Protein AF-A0A7S3C1M8-F1 (afdb_monomer_lite)

Secondary structure (DSSP, 8-state):
--HHHHHHHHHHTSHHHHHH-S-EE--STT-HHHHHHHHTTT--EEEESS---HHHHHHHHHHHHHHHHTTTTS---HHHHHHHHHHHHHHHHT-EETTEE-EEEB-GGGSPBPTTS-B-SB-TTS-EEEE-EE-

pLDDT: mean 87.16, std 8.33, range [50.47, 97.19]

Sequence (135 aa):
VTILQQTLVGVLSSATARERLQLIFVNGCKSGLLCEELAERGVPSIGWDTIALDDACAVFALGVYECLLRRAADPLTAAALRESFE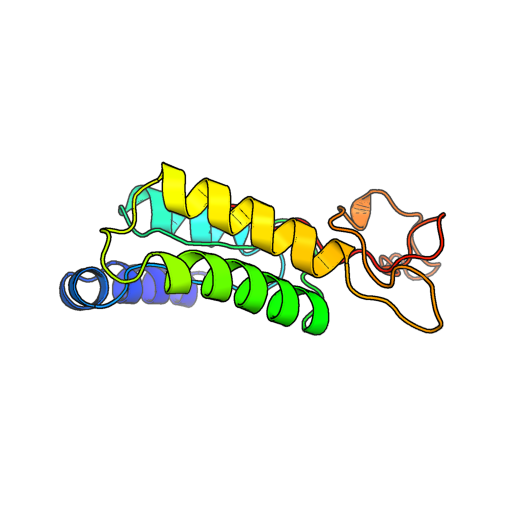QGKLAVAAVQRGGKDKYAVADPKAQPRRADGSVGGWLPDGRLAAGVPVL

Organism: NCBI:txid156174

Structure (mmCIF, N/CA/C/O backbone):
data_AF-A0A7S3C1M8-F1
#
_entry.id   AF-A0A7S3C1M8-F1
#
loop_
_atom_site.group_PDB
_atom_site.id
_atom_site.type_symbol
_atom_site.label_atom_id
_atom_site.label_alt_id
_atom_site.label_comp_id
_atom_site.label_asym_id
_atom_site.label_entity_id
_atom_site.label_seq_id
_atom_site.pdbx_PDB_ins_code
_atom_site.Cartn_x
_atom_site.Cartn_y
_atom_site.Cartn_z
_atom_site.occupancy
_atom_site.B_iso_or_equiv
_atom_site.auth_seq_id
_atom_site.auth_comp_id
_atom_site.auth_asym_id
_atom_site.auth_atom_id
_atom_site.pdbx_PDB_model_num
ATOM 1 N N . VAL A 1 1 ? -16.213 15.604 -8.938 1.00 50.47 1 VAL A N 1
ATOM 2 C CA . VAL A 1 1 ? -16.833 14.430 -8.283 1.00 50.47 1 VAL A CA 1
ATOM 3 C C . VAL A 1 1 ? -16.500 14.499 -6.802 1.00 50.47 1 VAL A C 1
ATOM 5 O O . VAL A 1 1 ? -15.534 13.903 -6.367 1.00 50.47 1 VAL A O 1
ATOM 8 N N . THR A 1 2 ? -17.223 15.319 -6.045 1.00 53.41 2 THR A N 1
ATOM 9 C CA . THR A 1 2 ? -16.894 15.596 -4.627 1.00 53.41 2 THR A CA 1
ATOM 10 C C . THR A 1 2 ? -17.878 14.896 -3.689 1.00 53.41 2 THR A C 1
ATOM 12 O O . THR A 1 2 ? -17.508 14.439 -2.614 1.00 53.41 2 THR A O 1
ATOM 15 N N . ILE A 1 3 ? -19.117 14.710 -4.162 1.00 55.88 3 ILE A N 1
ATOM 16 C CA . ILE A 1 3 ? -20.193 14.013 -3.446 1.00 55.88 3 ILE A CA 1
ATOM 17 C C . ILE A 1 3 ? -19.798 12.555 -3.147 1.00 55.88 3 ILE A C 1
ATOM 19 O O . ILE A 1 3 ? -19.998 12.086 -2.036 1.00 55.88 3 ILE A O 1
ATOM 23 N N . LEU A 1 4 ? -19.150 11.862 -4.091 1.00 72.94 4 LEU A N 1
ATOM 24 C CA . LEU A 1 4 ? -18.753 10.455 -3.924 1.00 72.94 4 LEU A CA 1
ATOM 25 C C . LEU A 1 4 ? -17.676 10.243 -2.845 1.00 72.94 4 LEU A C 1
ATOM 27 O O . LEU A 1 4 ? -17.750 9.260 -2.114 1.00 72.94 4 LEU A O 1
ATOM 31 N N . GLN A 1 5 ? -16.714 11.162 -2.705 1.00 75.44 5 GLN A N 1
ATOM 32 C CA . GLN A 1 5 ? -15.634 11.030 -1.721 1.00 75.44 5 GLN A CA 1
ATOM 33 C C . GLN A 1 5 ? -16.147 11.253 -0.296 1.00 75.44 5 GLN A C 1
ATOM 35 O O . GLN A 1 5 ? -15.899 10.429 0.578 1.00 75.44 5 GLN A O 1
ATOM 40 N N . GLN A 1 6 ? -16.948 12.299 -0.076 1.00 80.50 6 GLN A N 1
ATOM 41 C CA . GLN A 1 6 ? -17.543 12.561 1.238 1.00 80.50 6 GLN A CA 1
ATOM 42 C C . GLN A 1 6 ? -18.484 11.434 1.679 1.00 80.50 6 GLN A C 1
ATOM 44 O O . GLN A 1 6 ? -18.471 11.045 2.847 1.00 80.50 6 GLN A O 1
ATOM 49 N N . THR A 1 7 ? -19.268 10.871 0.753 1.00 84.06 7 THR A N 1
ATOM 50 C CA . THR A 1 7 ? -20.101 9.696 1.040 1.00 84.06 7 THR A CA 1
ATOM 51 C C . THR A 1 7 ? -19.251 8.483 1.402 1.00 84.06 7 THR A C 1
ATOM 53 O O . THR A 1 7 ? -19.535 7.829 2.403 1.00 84.06 7 THR A O 1
ATOM 56 N N . LEU A 1 8 ? -18.197 8.193 0.632 1.00 81.56 8 LEU A N 1
ATOM 57 C CA . LEU A 1 8 ? -17.311 7.061 0.897 1.00 81.56 8 LEU A CA 1
ATOM 58 C C . LEU A 1 8 ? -16.649 7.188 2.269 1.00 81.56 8 LEU A C 1
ATOM 60 O O . LEU A 1 8 ? -16.692 6.254 3.064 1.00 81.56 8 LEU A O 1
ATOM 64 N N . VAL A 1 9 ? -16.110 8.364 2.577 1.00 82.50 9 VAL A N 1
ATOM 65 C CA . VAL A 1 9 ? -15.514 8.640 3.880 1.00 82.50 9 VAL A CA 1
ATOM 66 C C . VAL A 1 9 ? -16.545 8.481 4.995 1.00 82.50 9 VAL A C 1
ATOM 68 O O . VAL A 1 9 ? -16.266 7.789 5.966 1.00 82.50 9 VAL A O 1
ATOM 71 N N . GLY A 1 10 ? -17.756 9.027 4.839 1.00 81.00 10 GLY A N 1
ATOM 72 C CA . GLY A 1 10 ? -18.830 8.873 5.824 1.00 81.00 10 GLY A CA 1
ATOM 73 C C . GLY A 1 10 ? -19.196 7.411 6.104 1.00 81.00 10 GLY A C 1
ATOM 74 O O . GLY A 1 10 ? -19.383 7.037 7.262 1.00 81.00 10 GLY A O 1
ATOM 75 N N . VAL A 1 11 ? -19.241 6.570 5.066 1.00 84.69 11 VAL A N 1
ATOM 76 C CA . VAL A 1 11 ? -19.490 5.125 5.203 1.00 84.69 11 VAL A CA 1
ATOM 77 C C . VAL A 1 11 ? -18.327 4.438 5.920 1.00 84.69 11 VAL A C 1
ATOM 79 O O . VAL A 1 11 ? -18.555 3.727 6.901 1.00 84.69 11 VAL A O 1
ATOM 82 N N . LEU A 1 12 ? -17.090 4.679 5.477 1.00 85.06 12 LEU A N 1
ATOM 83 C CA . LEU A 1 12 ? -15.885 4.028 6.001 1.00 85.06 12 LEU A CA 1
ATOM 84 C C . LEU A 1 12 ? -15.514 4.490 7.419 1.00 85.06 12 LEU A C 1
ATOM 86 O O . LEU A 1 12 ? -14.911 3.728 8.168 1.00 85.06 12 LEU A O 1
ATOM 90 N N . SER A 1 13 ? -15.917 5.699 7.819 1.00 82.38 13 SER A N 1
ATOM 91 C CA . SER A 1 13 ? -15.727 6.223 9.176 1.00 82.38 13 SER A CA 1
ATOM 92 C C . SER A 1 13 ? -16.932 6.019 10.099 1.00 82.38 13 SER A C 1
ATOM 94 O O . SER A 1 13 ? -16.907 6.456 11.255 1.00 82.38 13 SER A O 1
ATOM 96 N N . SER A 1 14 ? -18.017 5.404 9.615 1.00 85.81 14 SER A N 1
ATOM 97 C CA . SER A 1 14 ? -19.202 5.134 10.439 1.00 85.81 14 SER A CA 1
ATOM 98 C C . SER A 1 14 ? -18.844 4.269 11.656 1.00 85.81 14 SER A C 1
ATOM 100 O O . SER A 1 14 ? -17.857 3.535 11.639 1.00 85.81 14 SER A O 1
ATOM 102 N N . ALA A 1 15 ? -19.629 4.352 12.735 1.00 78.81 15 ALA A N 1
ATOM 103 C CA . ALA A 1 15 ? -19.385 3.548 13.940 1.00 78.81 15 ALA A CA 1
ATOM 104 C C . ALA A 1 15 ? -19.351 2.045 13.611 1.00 78.81 15 ALA A C 1
ATOM 106 O O . ALA A 1 15 ? -18.395 1.357 13.949 1.00 78.81 15 ALA A O 1
ATOM 107 N N . THR A 1 16 ? -20.323 1.578 12.825 1.00 85.19 16 THR A N 1
ATOM 108 C CA . THR A 1 16 ? -20.393 0.189 12.358 1.00 85.19 16 THR A CA 1
ATOM 109 C C . THR A 1 16 ? -19.181 -0.219 11.519 1.00 85.19 16 THR A C 1
ATOM 111 O O . THR A 1 16 ? -18.701 -1.342 11.647 1.00 85.19 16 THR A O 1
ATOM 114 N N . ALA A 1 17 ? -18.673 0.669 10.658 1.00 81.25 17 ALA A N 1
ATOM 115 C CA . ALA A 1 17 ? -17.468 0.386 9.884 1.00 81.25 17 ALA A CA 1
ATOM 116 C C . ALA A 1 17 ? -16.232 0.308 10.784 1.00 81.25 17 ALA A C 1
ATOM 118 O O . ALA A 1 17 ? -15.469 -0.642 10.666 1.00 81.25 17 ALA A O 1
ATOM 119 N N . ARG A 1 18 ? -16.070 1.236 11.733 1.00 78.38 18 ARG A N 1
ATOM 120 C CA . ARG A 1 18 ? -14.935 1.248 12.672 1.00 78.38 18 ARG A CA 1
ATOM 121 C C . ARG A 1 18 ? -14.917 0.057 13.631 1.00 78.38 18 ARG A C 1
ATOM 123 O O . ARG A 1 18 ? -13.850 -0.345 14.074 1.00 78.38 18 ARG A O 1
ATOM 130 N N . GLU A 1 19 ? -16.071 -0.540 13.915 1.00 80.94 19 GLU A N 1
ATOM 131 C CA . GLU A 1 19 ? -16.167 -1.782 14.694 1.00 80.94 19 GLU A CA 1
ATOM 132 C C . GLU A 1 19 ? -15.705 -3.026 13.918 1.00 80.94 19 GLU A C 1
ATOM 134 O O . GLU A 1 19 ? -15.361 -4.036 14.529 1.00 80.94 19 GLU A O 1
ATOM 139 N N . ARG A 1 20 ? -15.724 -2.986 12.579 1.00 80.44 20 ARG A N 1
ATOM 140 C CA . ARG A 1 20 ? -15.514 -4.171 11.724 1.00 80.44 20 ARG A CA 1
ATOM 141 C C . ARG A 1 20 ? -14.288 -4.088 10.823 1.00 80.44 20 ARG A C 1
ATOM 143 O O . ARG A 1 20 ? -13.748 -5.122 10.442 1.00 80.44 20 ARG A O 1
ATOM 150 N N . LEU A 1 21 ? -13.872 -2.883 10.451 1.00 82.06 21 LEU A N 1
ATOM 151 C CA . LEU A 1 21 ? -12.741 -2.625 9.571 1.00 82.06 21 LEU A CA 1
ATOM 152 C C . LEU A 1 21 ? -11.559 -2.145 10.404 1.00 82.06 21 LEU A C 1
ATOM 154 O O . LEU A 1 21 ? -11.616 -1.094 11.036 1.00 82.06 21 LEU A O 1
ATOM 158 N N . GLN A 1 22 ? -10.479 -2.919 10.375 1.00 84.62 22 GLN A N 1
ATOM 159 C CA . GLN A 1 22 ? -9.243 -2.593 11.090 1.00 84.62 22 GLN A CA 1
ATOM 160 C C . GLN A 1 22 ? -8.226 -1.863 10.201 1.00 84.62 22 GLN A C 1
ATOM 162 O O . GLN A 1 22 ? -7.380 -1.135 10.708 1.00 84.62 22 GLN A O 1
ATOM 167 N N . LEU A 1 23 ? -8.308 -2.056 8.881 1.00 89.44 23 LEU A N 1
ATOM 168 C CA . LEU A 1 23 ? -7.418 -1.465 7.885 1.00 89.44 23 LEU A CA 1
ATOM 169 C C . LEU A 1 23 ? -8.115 -1.436 6.519 1.00 89.44 23 LEU A C 1
ATOM 171 O O . LEU A 1 23 ? -8.794 -2.395 6.150 1.00 89.44 23 LEU A O 1
ATOM 175 N N . ILE A 1 24 ? -7.924 -0.358 5.760 1.00 90.50 24 ILE A N 1
ATOM 176 C CA . ILE A 1 24 ? -8.478 -0.190 4.409 1.00 90.50 24 ILE A CA 1
ATOM 177 C C . ILE A 1 24 ? -7.340 -0.068 3.396 1.00 90.50 24 ILE A C 1
ATOM 179 O O . ILE A 1 24 ? -6.447 0.751 3.568 1.00 90.50 24 ILE A O 1
ATOM 183 N N . PHE A 1 25 ? -7.400 -0.827 2.302 1.00 92.06 25 PHE A N 1
ATOM 184 C CA . PHE A 1 25 ? -6.502 -0.646 1.159 1.00 92.06 25 PHE A CA 1
ATOM 185 C C . PHE A 1 25 ? -7.232 0.093 0.043 1.00 92.06 25 PHE A C 1
ATOM 187 O O . PHE A 1 25 ? -8.220 -0.404 -0.499 1.00 92.06 25 PHE A O 1
ATOM 194 N N . VAL A 1 26 ? -6.726 1.263 -0.330 1.00 91.94 26 VAL A N 1
ATOM 195 C CA . VAL A 1 26 ? -7.232 2.056 -1.448 1.00 91.94 26 VAL A CA 1
ATOM 196 C C . VAL A 1 26 ? -6.269 1.916 -2.624 1.00 91.94 26 VAL A C 1
ATOM 198 O O . VAL A 1 26 ? -5.476 2.813 -2.913 1.00 91.94 26 VAL A O 1
ATOM 201 N N . ASN A 1 27 ? -6.353 0.776 -3.317 1.00 88.19 27 ASN A N 1
ATOM 202 C CA . ASN A 1 27 ? -5.549 0.445 -4.502 1.00 88.19 27 ASN A CA 1
ATOM 203 C C . ASN A 1 27 ? -6.024 1.205 -5.750 1.00 88.19 27 ASN A C 1
ATOM 205 O O . ASN A 1 27 ? -6.432 0.620 -6.748 1.00 88.19 27 ASN A O 1
ATOM 209 N N . GLY A 1 28 ? -6.015 2.530 -5.665 1.00 86.06 28 GLY A N 1
ATOM 210 C CA . GLY A 1 28 ? -6.294 3.438 -6.764 1.00 86.06 28 GLY A CA 1
ATOM 211 C C . GLY A 1 28 ? -5.182 4.470 -6.875 1.00 86.06 28 GLY A C 1
ATOM 212 O O . GLY A 1 28 ? -4.555 4.830 -5.883 1.00 86.06 28 GLY A O 1
ATOM 213 N N . CYS A 1 29 ? -4.935 4.958 -8.087 1.00 89.31 29 CYS A N 1
ATOM 214 C CA . CYS A 1 29 ? -3.950 6.013 -8.306 1.00 89.31 29 CYS A CA 1
ATOM 215 C C . CYS A 1 29 ? -4.323 7.279 -7.517 1.00 89.31 29 CYS A C 1
ATOM 217 O O . CYS A 1 29 ? -5.486 7.686 -7.536 1.00 89.31 29 CYS A O 1
ATOM 219 N N . LYS A 1 30 ? -3.331 7.954 -6.923 1.00 88.44 30 LYS A N 1
ATOM 220 C CA . LYS A 1 30 ? -3.508 9.216 -6.174 1.00 88.44 30 LYS A CA 1
ATOM 221 C C . LYS A 1 30 ? -4.543 9.135 -5.040 1.00 88.44 30 LYS A C 1
ATOM 223 O O . LYS A 1 30 ? -5.235 10.115 -4.766 1.00 88.44 30 LYS A O 1
ATOM 228 N N . SER A 1 31 ? -4.667 7.983 -4.389 1.00 91.56 31 SER A N 1
ATOM 229 C CA . SER A 1 31 ? -5.556 7.794 -3.242 1.00 91.56 31 SER A CA 1
ATOM 230 C C . SER A 1 31 ? -5.013 8.364 -1.927 1.00 91.56 31 SER A C 1
ATOM 232 O O . SER A 1 31 ? -5.750 8.359 -0.945 1.00 91.56 31 SER A O 1
ATOM 234 N N . GLY A 1 32 ? -3.786 8.903 -1.902 1.00 90.12 32 GLY A N 1
ATOM 235 C CA . GLY A 1 32 ? -3.172 9.493 -0.702 1.00 90.12 32 GLY A CA 1
ATOM 236 C C . GLY A 1 32 ? -4.063 10.516 0.016 1.00 90.12 32 GLY A C 1
ATOM 237 O O . GLY A 1 32 ? -4.287 10.387 1.213 1.00 90.12 32 GLY A O 1
ATOM 238 N N . LEU A 1 33 ? -4.698 11.438 -0.719 1.00 89.94 33 LEU A N 1
ATOM 239 C CA . LEU A 1 33 ? -5.616 12.431 -0.131 1.00 89.94 33 LEU A CA 1
ATOM 240 C C . LEU A 1 33 ? -6.835 11.797 0.564 1.00 89.94 33 LEU A C 1
ATOM 242 O O . LEU A 1 33 ? -7.298 12.285 1.589 1.00 89.94 33 LEU A O 1
ATOM 246 N N . LEU A 1 34 ? -7.363 10.695 0.022 1.00 90.31 34 LEU A N 1
ATOM 247 C CA . LEU A 1 34 ? -8.452 9.965 0.674 1.00 90.31 34 LEU A CA 1
ATOM 248 C C . LEU A 1 34 ? -7.955 9.276 1.954 1.00 90.31 34 LEU A C 1
ATOM 250 O O . LEU A 1 34 ? -8.679 9.236 2.945 1.00 90.31 34 LEU A O 1
ATOM 254 N N . CYS A 1 35 ? -6.728 8.751 1.949 1.00 91.94 35 CYS A N 1
ATOM 255 C CA . CYS A 1 35 ? -6.111 8.165 3.137 1.00 91.94 35 CYS A CA 1
ATOM 256 C C . CYS A 1 35 ? -5.882 9.203 4.241 1.00 91.94 35 CYS A C 1
ATOM 258 O O . CYS A 1 35 ? -6.184 8.916 5.397 1.00 91.94 35 CYS A O 1
ATOM 260 N N . GLU A 1 36 ? -5.451 10.418 3.894 1.00 90.88 36 GLU A N 1
ATOM 261 C CA . GLU A 1 36 ? -5.341 11.541 4.834 1.00 90.88 36 GLU A CA 1
ATOM 262 C C . GLU A 1 36 ? -6.700 11.861 5.483 1.00 90.88 36 GLU A C 1
ATOM 264 O O . GLU A 1 36 ? -6.815 11.899 6.709 1.00 90.88 36 GLU A O 1
ATOM 269 N N . GLU A 1 37 ? -7.766 11.979 4.683 1.00 91.31 37 GLU A N 1
ATOM 270 C CA . GLU A 1 37 ? -9.122 12.230 5.194 1.00 91.31 37 GLU A CA 1
ATOM 271 C C . GLU A 1 37 ? -9.656 11.096 6.092 1.00 91.31 37 GLU A C 1
ATOM 273 O O . GLU A 1 37 ? -10.424 11.339 7.032 1.00 91.31 37 GLU A O 1
ATOM 278 N N . LEU A 1 38 ? -9.292 9.843 5.809 1.00 89.88 38 LEU A N 1
ATOM 279 C CA . LEU A 1 38 ? -9.633 8.692 6.648 1.00 89.88 38 LEU A CA 1
ATOM 280 C C . LEU A 1 38 ? -8.828 8.694 7.957 1.00 89.88 38 LEU A C 1
ATOM 282 O O . LEU A 1 38 ? -9.393 8.424 9.023 1.00 89.88 38 LEU A O 1
ATOM 286 N N . ALA A 1 39 ? -7.548 9.067 7.901 1.00 89.19 39 ALA A N 1
ATOM 287 C CA . ALA A 1 39 ? -6.668 9.159 9.062 1.00 89.19 39 ALA A CA 1
ATOM 288 C C . ALA A 1 39 ? -7.144 10.225 10.061 1.00 89.19 39 ALA A C 1
ATOM 290 O O . ALA A 1 39 ? -7.199 9.949 11.261 1.00 89.19 39 ALA A O 1
ATOM 291 N N . GLU A 1 40 ? -7.603 11.390 9.586 1.00 89.62 40 GLU A N 1
ATOM 292 C CA . GLU A 1 40 ? -8.231 12.428 10.427 1.00 89.62 40 GLU A CA 1
ATOM 293 C C . GLU A 1 40 ? -9.453 11.913 11.209 1.00 89.62 40 GLU A C 1
ATOM 295 O O . GLU A 1 40 ? -9.810 12.448 12.260 1.00 89.62 40 GLU A O 1
ATOM 300 N N . ARG A 1 41 ? -10.095 10.844 10.723 1.00 87.62 41 ARG A N 1
ATOM 301 C CA . ARG A 1 41 ? -11.259 10.195 11.348 1.00 87.62 41 ARG A CA 1
ATOM 302 C C . ARG A 1 41 ? -10.897 8.933 12.138 1.00 87.62 41 ARG A C 1
ATOM 304 O O . ARG A 1 41 ? -11.791 8.211 12.588 1.00 87.62 41 ARG A O 1
ATOM 311 N N . GLY A 1 42 ? -9.603 8.676 12.323 1.00 85.19 42 GLY A N 1
ATOM 312 C CA . GLY A 1 42 ? -9.083 7.531 13.064 1.00 85.19 42 GLY A CA 1
ATOM 313 C C . GLY A 1 42 ? -9.262 6.197 12.342 1.00 85.19 42 GLY A C 1
ATOM 314 O O . GLY A 1 42 ? -9.367 5.168 13.006 1.00 85.19 42 GLY A O 1
ATOM 315 N N . VAL A 1 43 ? -9.343 6.202 11.008 1.00 88.06 43 VAL A N 1
ATOM 316 C CA . VAL A 1 43 ? -9.468 4.991 10.190 1.00 88.06 43 VAL A CA 1
ATOM 317 C C . VAL A 1 43 ? -8.114 4.682 9.543 1.00 88.06 43 VAL A C 1
ATOM 319 O O . VAL A 1 43 ? -7.697 5.415 8.645 1.00 88.06 43 VAL A O 1
ATOM 322 N N . PRO A 1 44 ? -7.414 3.609 9.959 1.00 90.19 44 PRO A N 1
ATOM 323 C CA . PRO A 1 44 ? -6.163 3.207 9.327 1.00 90.19 44 PRO A CA 1
ATOM 324 C C . PRO A 1 44 ? -6.387 2.835 7.861 1.00 90.19 44 PRO A C 1
ATOM 326 O O . PRO A 1 44 ? -7.278 2.042 7.536 1.00 90.19 44 PRO A O 1
ATOM 329 N N . SER A 1 45 ? -5.566 3.376 6.964 1.00 93.31 45 SER A N 1
ATOM 330 C CA . SER A 1 45 ? -5.661 3.070 5.540 1.00 93.31 45 SER A CA 1
ATOM 331 C C . SER A 1 45 ? -4.302 3.113 4.854 1.00 93.31 45 SER A C 1
ATOM 333 O O . SER A 1 45 ? -3.383 3.746 5.349 1.00 93.31 45 SER A O 1
ATOM 335 N N . ILE A 1 46 ? -4.177 2.406 3.733 1.00 95.19 46 ILE A N 1
ATOM 336 C CA . ILE A 1 46 ? -3.014 2.452 2.849 1.00 95.19 46 ILE A CA 1
ATOM 337 C C . ILE A 1 46 ? -3.488 2.849 1.455 1.00 95.19 46 ILE A C 1
ATOM 339 O O . ILE A 1 46 ? -4.438 2.261 0.929 1.00 95.19 46 ILE A O 1
ATOM 343 N N . GLY A 1 47 ? -2.816 3.826 0.858 1.00 94.19 47 GLY A N 1
ATOM 344 C CA . GLY A 1 47 ? -3.119 4.356 -0.467 1.00 94.19 47 GLY A CA 1
ATOM 345 C C . GLY A 1 47 ? -1.881 4.457 -1.345 1.00 94.19 47 GLY A C 1
ATOM 346 O O . GLY A 1 47 ? -0.852 3.846 -1.065 1.00 94.19 47 GLY A O 1
ATOM 347 N N . TRP A 1 48 ? -1.988 5.242 -2.415 1.00 93.50 48 TRP A N 1
ATOM 348 C CA . TRP A 1 48 ? -0.933 5.457 -3.401 1.00 93.50 48 TRP A CA 1
ATOM 349 C C . TRP A 1 48 ? -0.879 6.927 -3.810 1.00 93.50 48 TRP A C 1
ATOM 351 O O . TRP A 1 48 ? -1.871 7.478 -4.283 1.00 93.50 48 TRP A O 1
ATOM 361 N N . ASP A 1 49 ? 0.286 7.560 -3.705 1.00 90.25 49 ASP A N 1
ATOM 362 C CA . ASP A 1 49 ? 0.465 8.974 -4.083 1.00 90.25 49 ASP A CA 1
ATOM 363 C C . ASP A 1 49 ? 0.563 9.186 -5.595 1.00 90.25 49 ASP A C 1
ATOM 365 O O . ASP A 1 49 ? 0.341 10.278 -6.134 1.00 90.25 49 ASP A O 1
ATOM 369 N N . THR A 1 50 ? 0.947 8.132 -6.304 1.00 86.31 50 THR A N 1
ATOM 370 C CA . THR A 1 50 ? 1.310 8.192 -7.715 1.00 86.31 50 THR A CA 1
ATOM 371 C C . THR A 1 50 ? 0.472 7.192 -8.507 1.00 86.31 50 THR A C 1
ATOM 373 O O . THR A 1 50 ? -0.706 6.986 -8.202 1.00 86.31 50 THR A O 1
ATOM 376 N N . ILE A 1 51 ? 1.026 6.634 -9.584 1.00 82.25 51 ILE A N 1
ATOM 377 C CA . ILE A 1 51 ? 0.344 5.589 -10.346 1.00 82.25 51 ILE A CA 1
ATOM 378 C C . ILE A 1 51 ? 0.484 4.286 -9.579 1.00 82.25 51 ILE A C 1
ATOM 380 O O . ILE A 1 51 ? 1.591 3.908 -9.226 1.00 82.25 51 ILE A O 1
ATOM 384 N N . ALA A 1 52 ? -0.635 3.614 -9.373 1.00 86.25 52 ALA A N 1
ATOM 385 C CA . ALA A 1 52 ? -0.729 2.302 -8.767 1.00 86.25 52 ALA A CA 1
ATOM 386 C C . ALA A 1 52 ? -0.786 1.259 -9.895 1.00 86.25 52 ALA A C 1
ATOM 388 O O . ALA A 1 52 ? -1.747 1.249 -10.663 1.00 86.25 52 ALA A O 1
ATOM 389 N N . LEU A 1 53 ? 0.250 0.429 -10.057 1.00 89.88 53 LEU A N 1
ATOM 390 C CA . LEU A 1 53 ? 0.175 -0.711 -10.982 1.00 89.88 53 LEU A CA 1
ATOM 391 C C . LEU A 1 53 ? -0.583 -1.857 -10.310 1.00 89.88 53 LEU A C 1
ATOM 393 O O . LEU A 1 53 ? -0.094 -2.386 -9.315 1.00 89.88 53 LEU A O 1
ATOM 397 N N . ASP A 1 54 ? -1.718 -2.274 -10.873 1.00 90.94 54 ASP A N 1
ATOM 398 C CA . ASP A 1 54 ? -2.635 -3.254 -10.265 1.00 90.94 54 ASP A CA 1
ATOM 399 C C . ASP A 1 54 ? -1.933 -4.527 -9.762 1.00 90.94 54 ASP A C 1
ATOM 401 O O . ASP A 1 54 ? -2.070 -4.886 -8.591 1.00 90.94 54 ASP A O 1
ATOM 405 N N . ASP A 1 55 ? -1.107 -5.164 -10.601 1.00 92.75 55 ASP A N 1
ATOM 406 C CA . ASP A 1 55 ? -0.323 -6.350 -10.221 1.00 92.75 55 ASP A CA 1
ATOM 407 C C . ASP A 1 55 ? 0.569 -6.087 -8.995 1.00 92.75 55 ASP A C 1
ATOM 409 O O . ASP A 1 55 ? 0.670 -6.915 -8.090 1.00 92.75 55 ASP A O 1
ATOM 413 N N . ALA A 1 56 ? 1.243 -4.933 -8.964 1.00 92.75 56 ALA A N 1
ATOM 414 C CA . ALA A 1 56 ? 2.134 -4.575 -7.868 1.00 92.75 56 ALA A CA 1
ATOM 415 C C . ALA A 1 56 ? 1.343 -4.215 -6.603 1.00 92.75 56 ALA A C 1
ATOM 417 O O . ALA A 1 56 ? 1.783 -4.534 -5.502 1.00 92.75 56 ALA A O 1
ATOM 418 N N . CYS A 1 57 ? 0.156 -3.624 -6.750 1.00 93.81 57 CYS A N 1
ATOM 419 C CA . CYS A 1 57 ? -0.751 -3.348 -5.639 1.00 93.81 57 CYS A CA 1
ATOM 420 C C . CYS A 1 57 ? -1.269 -4.635 -5.001 1.00 93.81 57 CYS A C 1
ATOM 422 O O . CYS A 1 57 ? -1.348 -4.725 -3.776 1.00 93.81 57 CYS A O 1
ATOM 424 N N . ALA A 1 58 ? -1.585 -5.644 -5.816 1.00 94.19 58 ALA A N 1
ATOM 425 C CA . ALA A 1 58 ? -1.978 -6.959 -5.330 1.00 94.19 58 ALA A CA 1
ATOM 426 C C . ALA A 1 58 ? -0.838 -7.620 -4.539 1.00 94.19 58 ALA A C 1
ATOM 428 O O . ALA A 1 58 ? -1.054 -8.067 -3.414 1.00 94.19 58 ALA A O 1
ATOM 429 N N . VAL A 1 59 ? 0.387 -7.615 -5.079 1.00 95.81 59 VAL A N 1
ATOM 430 C CA . VAL A 1 59 ? 1.571 -8.150 -4.382 1.00 95.81 59 VAL A CA 1
ATOM 431 C C . VAL A 1 59 ? 1.843 -7.399 -3.080 1.00 95.81 59 VAL A C 1
ATOM 433 O O . VAL A 1 59 ? 2.090 -8.024 -2.051 1.00 95.81 59 VAL A O 1
ATOM 436 N N . PHE A 1 60 ? 1.760 -6.069 -3.107 1.00 96.88 60 PHE A N 1
ATOM 437 C CA . PHE A 1 60 ? 1.918 -5.238 -1.921 1.00 96.88 60 PHE A CA 1
ATOM 438 C C . PHE A 1 60 ? 0.905 -5.627 -0.837 1.00 96.88 60 PHE A C 1
ATOM 440 O O . PHE A 1 60 ? 1.296 -5.921 0.291 1.00 96.88 60 PHE A O 1
ATOM 447 N N . ALA A 1 61 ? -0.386 -5.676 -1.183 1.00 94.56 61 ALA A N 1
ATOM 448 C CA . ALA A 1 61 ? -1.453 -5.993 -0.238 1.00 94.56 61 ALA A CA 1
ATOM 449 C C . ALA A 1 61 ? -1.287 -7.395 0.367 1.00 94.56 61 ALA A C 1
ATOM 451 O O . ALA A 1 61 ? -1.470 -7.563 1.572 1.00 94.56 61 ALA A O 1
ATOM 452 N N . LEU A 1 62 ? -0.878 -8.379 -0.441 1.00 94.00 62 LEU A N 1
ATOM 453 C CA . LEU A 1 62 ? -0.558 -9.726 0.035 1.00 94.00 62 LEU A CA 1
ATOM 454 C C . LEU A 1 62 ? 0.621 -9.722 1.015 1.00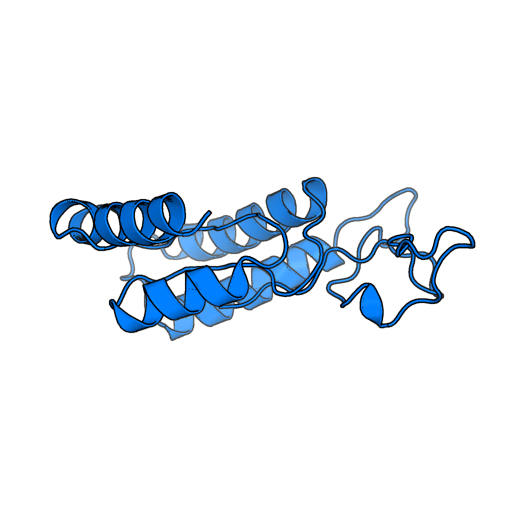 94.00 62 LEU A C 1
ATOM 456 O O . LEU A 1 62 ? 0.510 -10.314 2.083 1.00 94.00 62 LEU A O 1
ATOM 460 N N . GLY A 1 63 ? 1.708 -9.006 0.710 1.00 95.50 63 GLY A N 1
ATOM 461 C CA . GLY A 1 63 ? 2.866 -8.906 1.606 1.00 95.50 63 GLY A CA 1
ATOM 462 C C . GLY A 1 63 ? 2.528 -8.267 2.959 1.00 95.50 63 GLY A C 1
ATOM 463 O O . GLY A 1 63 ? 2.960 -8.758 4.004 1.00 95.50 63 GLY A O 1
ATOM 464 N N . VAL A 1 64 ? 1.696 -7.216 2.961 1.00 95.50 64 VAL A N 1
ATOM 465 C CA . VAL A 1 64 ? 1.182 -6.618 4.207 1.00 95.50 64 VAL A CA 1
ATOM 466 C C . VAL A 1 64 ? 0.315 -7.627 4.964 1.00 95.50 64 VAL A C 1
ATOM 468 O O . VAL A 1 64 ? 0.505 -7.831 6.164 1.00 95.50 64 VAL A O 1
ATOM 471 N N . TYR A 1 65 ? -0.623 -8.276 4.272 1.00 92.44 65 TYR A N 1
ATOM 472 C CA . TYR A 1 65 ? -1.563 -9.217 4.874 1.00 92.44 65 TYR A CA 1
ATOM 473 C C . TYR A 1 65 ? -0.866 -10.436 5.487 1.00 92.44 65 TYR A C 1
ATOM 475 O O . TYR A 1 65 ? -1.191 -10.820 6.606 1.00 92.44 65 TYR A O 1
ATOM 483 N N . GLU A 1 66 ? 0.135 -11.011 4.819 1.00 93.06 66 GLU A N 1
ATOM 484 C CA . GLU A 1 66 ? 0.921 -12.128 5.352 1.00 93.06 66 GLU A CA 1
ATOM 485 C C . GLU A 1 66 ? 1.668 -11.756 6.637 1.00 93.06 66 GLU A C 1
ATOM 487 O O . GLU A 1 66 ? 1.733 -12.560 7.570 1.00 93.06 66 GLU A O 1
ATOM 492 N N . CYS A 1 67 ? 2.216 -10.538 6.713 1.00 92.62 67 CYS A N 1
ATOM 493 C CA . CYS A 1 67 ? 2.872 -10.048 7.923 1.00 92.62 67 CYS A CA 1
ATOM 494 C C . CYS A 1 67 ? 1.870 -9.896 9.078 1.00 92.62 67 CYS A C 1
ATOM 496 O O . CYS A 1 67 ? 2.129 -10.370 10.186 1.00 92.62 67 CYS A O 1
ATOM 498 N N . LEU A 1 68 ? 0.695 -9.321 8.804 1.00 91.25 68 LEU A N 1
ATOM 499 C CA . LEU A 1 68 ? -0.373 -9.155 9.791 1.00 91.25 68 LEU A CA 1
ATOM 500 C C . LEU A 1 68 ? -0.964 -10.492 10.252 1.00 91.25 68 LEU A C 1
ATOM 502 O O . LEU A 1 68 ? -1.206 -10.675 11.442 1.00 91.25 68 LEU A O 1
ATOM 506 N N . LEU A 1 69 ? -1.142 -11.456 9.345 1.00 89.44 69 LEU A N 1
ATOM 507 C CA . LEU A 1 69 ? -1.657 -12.787 9.672 1.00 89.44 69 LEU A CA 1
ATOM 508 C C . LEU A 1 69 ? -0.777 -13.531 10.678 1.00 89.44 69 LEU A C 1
ATOM 510 O O . LEU A 1 69 ? -1.295 -14.205 11.566 1.00 89.44 69 LEU A O 1
ATOM 514 N N . ARG A 1 70 ? 0.550 -13.378 10.593 1.00 88.81 70 ARG A N 1
ATOM 515 C CA . ARG A 1 70 ? 1.487 -13.964 11.573 1.00 88.81 70 ARG A CA 1
ATOM 516 C C . ARG A 1 70 ? 1.296 -13.402 12.985 1.00 88.81 70 ARG A C 1
ATOM 518 O O . ARG A 1 70 ? 1.797 -13.986 13.939 1.00 88.81 70 ARG A O 1
ATOM 525 N N . ARG A 1 71 ? 0.566 -12.292 13.108 1.00 83.44 71 ARG A N 1
ATOM 526 C CA . ARG A 1 71 ? 0.277 -11.556 14.342 1.00 83.44 71 ARG A CA 1
ATOM 527 C C . ARG A 1 71 ? -1.222 -11.508 14.633 1.00 83.44 71 ARG A C 1
ATOM 529 O O . ARG A 1 71 ? -1.657 -10.653 15.388 1.00 83.44 71 ARG A O 1
ATOM 536 N N . ALA A 1 72 ? -2.026 -12.400 14.046 1.00 75.31 72 ALA A N 1
ATOM 537 C CA . ALA A 1 72 ? -3.490 -12.324 14.110 1.00 75.31 72 ALA A CA 1
ATOM 538 C C . ALA A 1 72 ? -4.079 -12.380 15.537 1.00 75.31 72 ALA A C 1
ATOM 540 O O . ALA A 1 72 ? -5.232 -12.006 15.733 1.00 75.31 72 ALA A O 1
ATOM 541 N N . ALA A 1 73 ? -3.308 -12.850 16.523 1.00 76.38 73 ALA A N 1
ATOM 542 C CA . ALA A 1 73 ? -3.696 -12.840 17.933 1.00 76.38 73 ALA A CA 1
ATOM 543 C C . ALA A 1 73 ? -3.467 -11.479 18.626 1.00 76.38 73 ALA A C 1
ATOM 545 O O . ALA A 1 73 ? -4.038 -11.239 19.689 1.00 76.38 73 ALA A O 1
ATOM 546 N N . ASP A 1 74 ? -2.660 -10.596 18.033 1.00 81.06 74 ASP A N 1
ATOM 547 C CA . ASP A 1 74 ? -2.306 -9.295 18.589 1.00 81.06 74 ASP A CA 1
ATOM 548 C C . ASP A 1 74 ? -3.217 -8.188 18.029 1.00 81.06 74 ASP A C 1
ATOM 550 O O . ASP A 1 74 ? -3.595 -8.213 16.853 1.00 81.06 74 ASP A O 1
ATOM 554 N N . PRO A 1 75 ? -3.536 -7.150 18.822 1.00 81.12 75 PRO A N 1
ATOM 555 C CA . PRO A 1 75 ? -4.172 -5.950 18.297 1.00 81.12 75 PRO A CA 1
ATOM 556 C C . PRO A 1 75 ? -3.325 -5.296 17.197 1.00 81.12 75 PRO A C 1
ATOM 558 O O . PRO A 1 75 ? -2.098 -5.210 17.304 1.00 81.12 75 PRO A O 1
ATOM 561 N N . LEU A 1 76 ? -3.982 -4.744 16.171 1.00 85.50 76 LEU A N 1
ATOM 562 C CA . LEU A 1 76 ? -3.299 -3.943 15.157 1.00 85.50 76 LEU A CA 1
ATOM 563 C C . LEU A 1 76 ? -2.766 -2.650 15.790 1.00 85.50 76 LEU A C 1
ATOM 565 O O . LEU A 1 76 ? -3.504 -1.696 16.027 1.00 85.50 76 LEU A O 1
ATOM 569 N N . THR A 1 77 ? -1.464 -2.618 16.061 1.00 89.06 77 THR A N 1
ATOM 570 C CA . THR A 1 77 ? -0.769 -1.418 16.538 1.00 89.06 77 THR A CA 1
ATOM 571 C C . THR A 1 77 ? -0.189 -0.624 15.370 1.00 89.06 77 THR A C 1
ATOM 573 O O . THR A 1 77 ? 0.114 -1.178 14.312 1.00 89.06 77 THR A O 1
ATOM 576 N N . ALA A 1 78 ? 0.061 0.672 15.578 1.00 88.81 78 ALA A N 1
ATOM 577 C CA . ALA A 1 78 ? 0.748 1.503 14.587 1.00 88.81 78 ALA A CA 1
ATOM 578 C C . ALA A 1 78 ? 2.143 0.955 14.223 1.00 88.81 78 ALA A C 1
ATOM 580 O O . ALA A 1 78 ? 2.570 1.063 13.076 1.00 88.81 78 ALA A O 1
ATOM 581 N N . ALA A 1 79 ? 2.844 0.339 15.182 1.00 91.06 79 ALA A N 1
ATOM 582 C CA . ALA A 1 79 ? 4.139 -0.292 14.938 1.00 91.06 79 ALA A CA 1
ATOM 583 C C . ALA A 1 79 ? 4.005 -1.532 14.040 1.00 91.06 79 ALA A C 1
ATOM 585 O O . ALA A 1 79 ? 4.721 -1.639 13.048 1.00 91.06 79 ALA A O 1
ATOM 586 N N . ALA A 1 80 ? 3.046 -2.418 14.338 1.00 91.56 80 ALA A N 1
ATOM 587 C CA . ALA A 1 80 ? 2.775 -3.603 13.523 1.00 91.56 80 ALA A CA 1
ATOM 588 C C . ALA A 1 80 ? 2.337 -3.233 12.098 1.00 91.56 80 ALA A C 1
ATOM 590 O O . ALA A 1 80 ? 2.763 -3.869 11.134 1.00 91.56 80 ALA A O 1
ATOM 591 N N . LEU A 1 81 ? 1.532 -2.175 11.954 1.00 92.75 81 LEU A N 1
ATOM 592 C CA . LEU A 1 81 ? 1.108 -1.670 10.652 1.00 92.75 81 LEU A CA 1
ATOM 593 C C . LEU A 1 81 ? 2.285 -1.109 9.841 1.00 92.75 81 LEU A C 1
ATOM 595 O O . LEU A 1 81 ? 2.429 -1.459 8.674 1.00 92.75 81 LEU A O 1
ATOM 599 N N . ARG A 1 82 ? 3.164 -0.306 10.458 1.00 94.69 82 ARG A N 1
ATOM 600 C CA . ARG A 1 82 ? 4.383 0.202 9.801 1.00 94.69 82 ARG A CA 1
ATOM 601 C C . ARG A 1 82 ? 5.317 -0.926 9.373 1.00 94.69 82 ARG A C 1
ATOM 603 O O . ARG A 1 82 ? 5.809 -0.914 8.254 1.00 94.69 82 ARG A O 1
ATOM 610 N N . GLU A 1 83 ? 5.539 -1.912 10.234 1.00 94.69 83 GLU A N 1
ATOM 611 C CA . GLU A 1 83 ? 6.372 -3.069 9.898 1.00 94.69 83 GLU A CA 1
ATOM 612 C C . GLU A 1 83 ? 5.787 -3.856 8.718 1.00 94.69 83 GLU A C 1
ATOM 614 O O . GLU A 1 83 ? 6.492 -4.157 7.756 1.00 94.69 83 GLU A O 1
ATOM 619 N N . SER A 1 84 ? 4.479 -4.119 8.748 1.00 95.31 84 SER A N 1
ATOM 620 C CA . SER A 1 84 ? 3.784 -4.830 7.670 1.00 95.31 84 SER A CA 1
ATOM 621 C C . SER A 1 84 ? 3.808 -4.039 6.360 1.00 95.31 84 SER A C 1
ATOM 623 O O . SER A 1 84 ? 3.969 -4.622 5.292 1.00 95.31 84 SER A O 1
ATOM 625 N N . PHE A 1 85 ? 3.713 -2.710 6.432 1.00 96.56 85 PHE A N 1
ATOM 626 C CA . PHE A 1 85 ? 3.855 -1.813 5.286 1.00 96.56 85 PHE A CA 1
ATOM 627 C C . PHE A 1 85 ? 5.239 -1.931 4.627 1.00 96.56 85 PHE A C 1
ATOM 629 O O . PHE A 1 85 ? 5.335 -2.044 3.402 1.00 96.56 85 PHE A O 1
ATOM 636 N N . GLU A 1 86 ? 6.315 -1.982 5.420 1.00 97.19 86 GLU A N 1
ATOM 637 C CA . GLU A 1 86 ? 7.666 -2.243 4.903 1.00 97.19 86 GLU A CA 1
ATOM 638 C C . GLU A 1 86 ? 7.767 -3.621 4.235 1.00 97.19 86 GLU A C 1
ATOM 640 O O . GLU A 1 86 ? 8.347 -3.734 3.153 1.00 97.19 86 GLU A O 1
ATOM 645 N N . GLN A 1 87 ? 7.140 -4.653 4.811 1.00 96.31 87 GLN A N 1
ATOM 646 C CA . GLN A 1 87 ? 7.080 -5.983 4.192 1.00 96.31 87 GLN A CA 1
ATOM 647 C C . GLN A 1 87 ? 6.337 -5.971 2.853 1.00 96.31 87 GLN A C 1
ATOM 649 O O . GLN A 1 87 ? 6.794 -6.595 1.898 1.00 96.31 87 GLN A O 1
ATOM 654 N N . GLY A 1 88 ? 5.249 -5.205 2.736 1.00 96.75 88 GLY A N 1
ATOM 655 C CA . GLY A 1 88 ? 4.556 -4.995 1.464 1.00 96.75 88 GLY A CA 1
ATOM 656 C C . GLY A 1 88 ? 5.479 -4.420 0.384 1.00 96.75 88 GLY A C 1
ATOM 657 O O . GLY A 1 88 ? 5.499 -4.910 -0.747 1.00 96.75 88 GLY A O 1
ATOM 658 N N . LYS A 1 89 ? 6.307 -3.422 0.727 1.00 96.88 89 LYS A N 1
ATOM 659 C CA . LYS A 1 89 ? 7.292 -2.851 -0.212 1.00 96.88 89 LYS A CA 1
ATOM 660 C C . LYS A 1 89 ? 8.362 -3.868 -0.614 1.00 96.88 89 LYS A C 1
ATOM 662 O O . LYS A 1 89 ? 8.714 -3.943 -1.792 1.00 96.88 89 LYS A O 1
ATOM 667 N N . LEU A 1 90 ? 8.856 -4.660 0.339 1.00 96.25 90 LEU A N 1
ATOM 668 C CA . LEU A 1 90 ? 9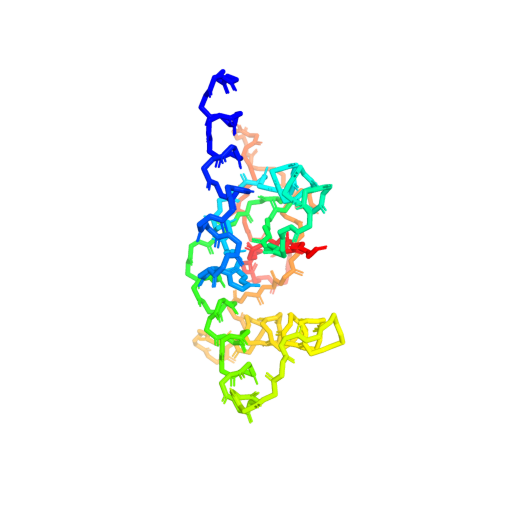.827 -5.725 0.072 1.00 96.25 90 LEU A CA 1
ATOM 669 C C . LEU A 1 90 ? 9.241 -6.818 -0.831 1.00 96.25 90 LEU A C 1
ATOM 671 O O . LEU A 1 90 ? 9.916 -7.256 -1.760 1.00 96.25 90 LEU A O 1
ATOM 675 N N . ALA A 1 91 ? 7.981 -7.207 -0.620 1.00 96.69 91 ALA A N 1
ATOM 676 C CA . ALA A 1 91 ? 7.292 -8.190 -1.452 1.00 96.69 91 ALA A CA 1
ATOM 677 C C . ALA A 1 91 ? 7.213 -7.736 -2.917 1.00 96.69 91 ALA A C 1
ATOM 679 O O . ALA A 1 91 ? 7.503 -8.518 -3.821 1.00 96.69 91 ALA A O 1
ATOM 680 N N . VAL A 1 92 ? 6.901 -6.457 -3.162 1.00 96.00 92 VAL A N 1
ATOM 681 C CA . VAL A 1 92 ? 6.914 -5.879 -4.517 1.00 96.00 92 VAL A CA 1
ATOM 682 C C . VAL A 1 92 ? 8.315 -5.916 -5.126 1.00 96.00 92 VAL A C 1
ATOM 684 O O . VAL A 1 92 ? 8.465 -6.310 -6.284 1.00 96.00 92 VAL A O 1
ATOM 687 N N . ALA A 1 93 ? 9.337 -5.531 -4.357 1.00 93.62 93 ALA A N 1
ATOM 688 C CA . ALA A 1 93 ? 10.725 -5.525 -4.818 1.00 93.62 93 ALA A CA 1
ATOM 689 C C . ALA A 1 93 ? 11.260 -6.935 -5.133 1.00 93.62 93 ALA A C 1
ATOM 691 O O . ALA A 1 93 ? 12.113 -7.077 -6.003 1.00 93.62 93 ALA A O 1
ATOM 692 N N . ALA A 1 94 ? 10.741 -7.972 -4.471 1.00 95.06 94 ALA A N 1
ATOM 693 C CA . ALA A 1 94 ? 11.160 -9.359 -4.658 1.00 95.06 94 ALA A CA 1
ATOM 694 C C . ALA A 1 94 ? 10.544 -10.051 -5.891 1.00 95.06 94 ALA A C 1
ATOM 696 O O . ALA A 1 94 ? 10.947 -11.164 -6.234 1.00 95.06 94 ALA A O 1
ATOM 697 N N . VAL A 1 95 ? 9.562 -9.443 -6.569 1.00 95.75 95 VAL A N 1
ATOM 698 C CA . VAL A 1 95 ? 8.941 -10.056 -7.752 1.00 95.75 95 VAL A CA 1
ATOM 699 C C . VAL A 1 95 ? 9.937 -10.112 -8.902 1.00 95.75 95 VAL A C 1
ATOM 70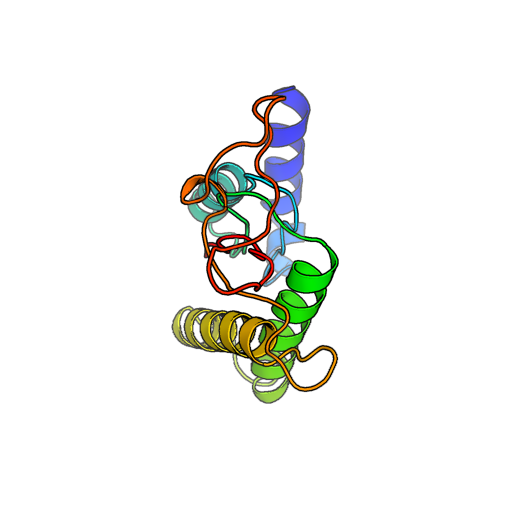1 O O . VAL A 1 95 ? 10.431 -9.079 -9.351 1.00 95.75 95 VAL A O 1
ATOM 704 N N . GLN A 1 96 ? 10.141 -11.303 -9.465 1.00 94.25 96 GLN A N 1
ATOM 705 C CA . GLN A 1 96 ? 11.029 -11.508 -10.608 1.00 94.25 96 GLN A CA 1
ATOM 706 C C . GLN A 1 96 ? 10.272 -11.846 -11.900 1.00 94.25 96 GLN A C 1
ATOM 708 O O . GLN A 1 96 ? 9.224 -12.492 -11.893 1.00 94.25 96 GLN A O 1
ATOM 713 N N . ARG A 1 97 ? 10.833 -11.445 -13.045 1.00 88.25 97 ARG A N 1
ATOM 714 C CA . ARG A 1 97 ? 10.410 -11.862 -14.388 1.00 88.25 97 ARG A CA 1
ATOM 715 C C . ARG A 1 97 ? 11.646 -12.158 -15.230 1.00 88.25 97 ARG A C 1
ATOM 717 O O . ARG A 1 97 ? 12.441 -11.266 -15.500 1.00 88.25 97 ARG A O 1
ATOM 724 N N . GLY A 1 98 ? 11.807 -13.413 -15.650 1.00 86.75 98 GLY A N 1
ATOM 725 C CA . GLY A 1 98 ? 12.980 -13.831 -16.427 1.00 86.75 98 GLY A CA 1
ATOM 726 C C . GLY A 1 98 ? 14.301 -13.679 -15.660 1.00 86.75 98 GLY A C 1
ATOM 727 O O . GLY A 1 98 ? 15.300 -13.279 -16.248 1.00 86.75 98 GLY A O 1
ATOM 728 N N . GLY A 1 99 ? 14.290 -13.938 -14.345 1.00 87.88 99 GLY A N 1
ATOM 729 C CA . GLY A 1 99 ? 15.478 -13.859 -13.482 1.00 87.88 99 GLY A CA 1
ATOM 730 C C . GLY A 1 99 ? 15.927 -12.443 -13.106 1.00 87.88 99 GLY A C 1
ATOM 731 O O . GLY A 1 99 ? 17.020 -12.282 -12.574 1.00 87.88 99 GLY A O 1
ATOM 732 N N . LYS A 1 100 ? 15.115 -11.417 -13.390 1.00 88.56 100 LYS A N 1
ATOM 733 C CA . LYS A 1 100 ? 15.375 -10.017 -13.023 1.00 88.56 100 LYS A CA 1
ATOM 734 C C . LYS A 1 100 ? 14.214 -9.445 -12.227 1.00 88.56 100 LYS A C 1
ATOM 736 O O . LYS A 1 100 ? 13.072 -9.847 -12.456 1.00 88.56 100 LYS A O 1
ATOM 741 N N . ASP A 1 101 ? 14.499 -8.481 -11.362 1.00 93.56 101 ASP A N 1
ATOM 742 C CA . ASP A 1 101 ? 13.479 -7.750 -10.613 1.00 93.56 101 ASP A CA 1
ATOM 743 C C . ASP A 1 101 ? 12.496 -7.081 -11.582 1.00 93.56 101 ASP A C 1
ATOM 745 O O . ASP A 1 101 ? 12.885 -6.395 -12.530 1.00 93.56 101 ASP A O 1
ATOM 749 N N . LYS A 1 102 ? 11.201 -7.318 -11.370 1.00 94.44 102 LYS A N 1
ATOM 750 C CA . LYS A 1 102 ? 10.128 -6.834 -12.245 1.00 94.44 102 LYS A CA 1
ATOM 751 C C . LYS A 1 102 ? 9.722 -5.410 -11.882 1.00 94.44 102 LYS A C 1
ATOM 753 O O . LYS A 1 102 ? 9.453 -4.609 -12.779 1.00 94.44 102 LYS A O 1
ATOM 758 N N . TYR A 1 103 ? 9.657 -5.109 -10.586 1.00 93.50 103 TYR A N 1
ATOM 759 C CA . TYR A 1 103 ? 9.091 -3.870 -10.069 1.00 93.50 103 TYR A CA 1
ATOM 760 C C . TYR A 1 103 ? 10.072 -3.074 -9.214 1.00 93.50 103 TYR A C 1
ATOM 762 O O . TYR A 1 103 ? 10.993 -3.613 -8.606 1.00 93.50 103 TYR A O 1
ATOM 770 N N . ALA A 1 104 ? 9.814 -1.776 -9.124 1.00 92.00 104 ALA A N 1
ATOM 771 C CA . ALA A 1 104 ? 10.398 -0.893 -8.132 1.00 92.00 104 ALA A CA 1
ATOM 772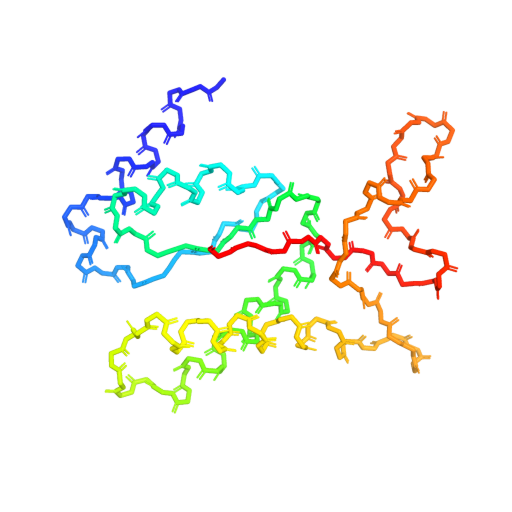 C C . ALA A 1 104 ? 9.297 -0.042 -7.501 1.00 92.00 104 ALA A C 1
ATOM 774 O O . ALA A 1 104 ? 8.473 0.538 -8.209 1.00 92.00 104 ALA A O 1
ATOM 775 N N . VAL A 1 105 ? 9.309 0.070 -6.176 1.00 90.69 105 VAL A N 1
ATOM 776 C CA . VAL A 1 105 ? 8.467 1.028 -5.453 1.00 90.69 105 VAL A CA 1
ATOM 777 C C . VAL A 1 105 ? 9.069 2.418 -5.655 1.00 90.69 105 VAL A C 1
ATOM 779 O O . VAL A 1 105 ? 10.044 2.781 -5.002 1.00 90.69 105 VAL A O 1
ATOM 782 N N . ALA A 1 106 ? 8.557 3.154 -6.638 1.00 88.44 106 ALA A N 1
ATOM 783 C CA . ALA A 1 106 ? 9.121 4.420 -7.089 1.00 88.44 106 ALA A CA 1
ATOM 784 C C . ALA A 1 106 ? 8.058 5.290 -7.764 1.00 88.44 106 ALA A C 1
ATOM 786 O O . ALA A 1 106 ? 7.097 4.781 -8.348 1.00 88.44 106 ALA A O 1
ATOM 787 N N . ASP A 1 107 ? 8.264 6.609 -7.730 1.00 84.19 107 ASP A N 1
ATOM 788 C CA . ASP A 1 107 ? 7.409 7.560 -8.434 1.00 84.19 107 ASP A CA 1
ATOM 789 C C . ASP A 1 107 ? 7.728 7.555 -9.943 1.00 84.19 107 ASP A C 1
ATOM 791 O O . ASP A 1 107 ? 8.838 7.932 -10.337 1.00 84.19 107 ASP A O 1
ATOM 795 N N . PRO A 1 108 ? 6.776 7.194 -10.825 1.00 75.62 108 PRO A N 1
ATOM 796 C CA . PRO A 1 108 ? 6.977 7.291 -12.267 1.00 75.62 108 PRO A CA 1
ATOM 797 C C . PRO A 1 108 ? 7.153 8.733 -12.765 1.00 75.62 108 PRO A C 1
ATOM 799 O O . PRO A 1 108 ? 7.633 8.921 -13.879 1.00 75.62 108 PRO A O 1
ATOM 802 N N . LYS A 1 109 ? 6.820 9.769 -11.978 1.00 73.94 109 LYS A N 1
ATOM 803 C CA . LYS A 1 109 ? 7.130 11.171 -12.320 1.00 73.94 109 LYS A CA 1
ATOM 804 C C . LYS A 1 109 ? 8.634 11.446 -12.387 1.00 73.94 109 LYS A C 1
ATOM 806 O O . LYS A 1 109 ? 9.021 12.416 -13.029 1.00 73.94 109 LYS A O 1
ATOM 811 N N . ALA A 1 110 ? 9.469 10.606 -11.771 1.00 68.62 110 ALA A N 1
ATOM 812 C CA . ALA A 1 110 ? 10.923 10.691 -11.898 1.00 68.62 110 ALA A CA 1
ATOM 813 C C . ALA A 1 110 ? 11.439 10.215 -13.274 1.00 68.62 110 ALA A C 1
ATOM 815 O O . ALA A 1 110 ? 12.639 10.276 -13.533 1.00 68.62 110 ALA A O 1
ATOM 816 N N . GLN A 1 111 ? 10.557 9.728 -14.157 1.00 70.06 111 GLN A N 1
ATOM 817 C CA . GLN A 1 111 ? 10.918 9.213 -15.477 1.00 70.06 111 GLN A CA 1
ATOM 818 C C . GLN A 1 111 ? 10.751 10.254 -16.595 1.00 70.06 111 GLN A C 1
ATOM 820 O O . GLN A 1 111 ? 9.891 11.139 -16.510 1.00 70.06 111 GLN A O 1
ATOM 825 N N . PRO A 1 112 ? 11.498 10.097 -17.706 1.00 69.94 112 PRO A N 1
ATOM 826 C CA . PRO A 1 112 ? 11.213 10.799 -18.950 1.00 69.94 112 PRO A CA 1
ATOM 827 C C . PRO A 1 112 ? 9.788 10.505 -19.436 1.00 69.94 112 PRO A C 1
ATOM 829 O O . PRO A 1 112 ? 9.321 9.363 -19.411 1.00 69.94 112 PRO A O 1
ATOM 832 N N . ARG A 1 113 ? 9.095 11.542 -19.907 1.00 80.25 113 ARG A N 1
ATOM 833 C CA . ARG A 1 113 ? 7.776 11.392 -20.531 1.00 80.25 113 ARG A CA 1
ATOM 834 C C . ARG A 1 113 ? 7.922 10.822 -21.939 1.00 80.25 113 ARG A C 1
ATOM 836 O O . ARG A 1 113 ? 8.889 1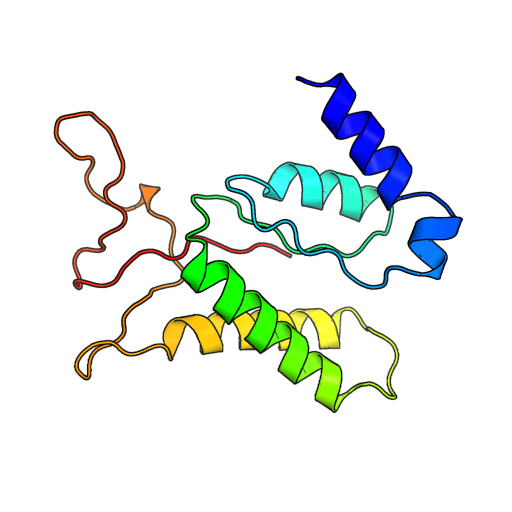1.112 -22.641 1.00 80.25 113 ARG A O 1
ATOM 843 N N . ARG A 1 114 ? 6.938 10.029 -22.355 1.00 80.31 114 ARG A N 1
ATOM 844 C CA . ARG A 1 114 ? 6.771 9.613 -23.750 1.00 80.31 114 ARG A CA 1
ATOM 845 C C . ARG A 1 114 ? 6.424 10.826 -24.623 1.00 80.31 114 ARG A C 1
ATOM 847 O O . ARG A 1 114 ? 6.097 11.897 -24.113 1.00 80.31 114 ARG A O 1
ATOM 854 N N . ALA A 1 115 ? 6.475 10.651 -25.943 1.00 83.50 115 ALA A N 1
ATOM 855 C CA . ALA A 1 115 ? 6.180 11.717 -26.906 1.00 83.50 115 ALA A CA 1
ATOM 856 C C . ALA A 1 115 ? 4.750 12.287 -26.778 1.00 83.50 115 ALA A C 1
ATOM 858 O O . ALA A 1 115 ? 4.520 13.442 -27.115 1.00 83.50 115 ALA A O 1
ATOM 859 N N . ASP A 1 116 ? 3.810 11.500 -26.248 1.00 82.25 116 ASP A N 1
ATOM 860 C CA . ASP A 1 116 ? 2.427 11.896 -25.941 1.00 82.25 116 ASP A CA 1
ATOM 861 C C . ASP A 1 116 ? 2.271 12.576 -24.562 1.00 82.25 116 ASP A C 1
ATOM 863 O O . ASP A 1 116 ? 1.162 12.894 -24.135 1.00 82.25 116 ASP A O 1
ATOM 867 N N . GLY A 1 117 ? 3.373 12.784 -23.835 1.00 76.81 117 GLY A N 1
ATOM 868 C CA . GLY A 1 117 ? 3.380 13.351 -22.491 1.00 76.81 117 GLY A CA 1
ATOM 869 C C . GLY A 1 117 ? 3.006 12.363 -21.381 1.00 76.81 117 GLY A C 1
ATOM 870 O O . GLY A 1 117 ? 3.046 12.749 -20.208 1.00 76.81 117 GLY A O 1
ATOM 871 N N . SER A 1 118 ? 2.682 11.104 -21.690 1.00 75.25 118 SER A N 1
ATOM 872 C CA . SER A 1 118 ? 2.380 10.085 -20.685 1.00 75.25 118 SER A CA 1
ATOM 873 C C . SER A 1 118 ? 3.660 9.609 -19.983 1.00 75.25 118 SER A C 1
ATOM 875 O O . SER A 1 118 ? 4.755 9.606 -20.550 1.00 75.25 118 SER A O 1
ATOM 877 N N . VAL A 1 119 ? 3.541 9.184 -18.724 1.00 75.94 119 VAL A N 1
ATOM 878 C CA . VAL A 1 119 ? 4.616 8.425 -18.066 1.00 75.94 119 VAL A CA 1
ATOM 879 C C . VAL A 1 119 ? 4.524 6.969 -18.507 1.00 75.94 119 VAL A C 1
ATOM 881 O O . VAL A 1 119 ? 3.436 6.395 -18.566 1.00 75.94 119 VAL A O 1
ATOM 884 N N . GLY A 1 120 ? 5.661 6.385 -18.883 1.00 72.25 120 GLY A N 1
ATOM 885 C CA . GLY A 1 120 ? 5.692 5.047 -19.467 1.00 72.25 120 GLY A CA 1
ATOM 886 C C . GLY A 1 120 ? 5.695 3.906 -18.456 1.00 72.25 120 GLY A C 1
ATOM 887 O O . GLY A 1 120 ? 5.500 2.761 -18.860 1.00 72.25 120 GLY A O 1
ATOM 888 N N . GLY A 1 121 ? 5.948 4.212 -17.183 1.00 81.44 121 GLY A N 1
ATOM 889 C CA . GLY A 1 121 ? 6.060 3.238 -16.103 1.00 81.44 121 GLY A CA 1
ATOM 890 C C . GLY A 1 121 ? 7.412 2.523 -16.045 1.00 81.44 121 GLY A C 1
ATOM 891 O O . GLY A 1 121 ? 7.707 1.932 -15.020 1.00 81.44 121 GLY A O 1
ATOM 892 N N . TRP A 1 122 ? 8.275 2.607 -17.062 1.00 87.25 122 TRP A N 1
ATOM 893 C CA . TRP A 1 122 ? 9.590 1.951 -17.077 1.00 87.25 122 TRP A CA 1
ATOM 894 C C . TRP A 1 122 ? 10.705 2.866 -16.574 1.00 87.25 122 TRP A C 1
ATOM 896 O O . TRP A 1 122 ? 10.942 3.941 -17.124 1.00 87.25 122 TRP A O 1
ATOM 906 N N . LEU A 1 123 ? 11.410 2.422 -15.539 1.00 87.06 123 LEU A N 1
ATOM 907 C CA . LEU A 1 123 ? 12.567 3.113 -14.985 1.00 87.06 123 LEU A CA 1
ATOM 908 C C . LEU A 1 123 ? 13.808 2.919 -15.873 1.00 87.06 123 LEU A C 1
ATOM 910 O O . LEU A 1 123 ? 13.876 1.942 -16.625 1.00 87.06 123 LEU A O 1
ATOM 914 N N . PRO A 1 124 ? 14.820 3.805 -15.768 1.00 86.44 124 PRO A N 1
ATOM 915 C CA . PRO A 1 124 ? 16.068 3.683 -16.529 1.00 86.44 124 PRO A CA 1
ATOM 916 C C . PRO A 1 124 ? 16.815 2.356 -16.324 1.00 86.44 124 PRO A C 1
ATOM 918 O O . PRO A 1 124 ? 17.565 1.932 -17.196 1.00 86.44 124 PRO A O 1
ATOM 921 N N . ASP A 1 125 ? 16.598 1.692 -15.188 1.00 87.50 125 ASP A N 1
ATOM 922 C CA . ASP A 1 125 ? 17.178 0.387 -14.855 1.00 87.50 125 ASP A CA 1
ATOM 923 C C . ASP A 1 125 ? 16.395 -0.810 -15.433 1.00 87.50 125 ASP A C 1
ATOM 925 O O . ASP A 1 125 ? 16.765 -1.964 -15.214 1.00 87.50 125 ASP A O 1
ATOM 929 N N . GLY A 1 126 ? 15.320 -0.550 -16.183 1.00 88.38 126 GLY A N 1
ATOM 930 C CA . GLY A 1 126 ? 14.490 -1.569 -16.815 1.00 88.38 126 GLY A CA 1
ATOM 931 C C . GLY A 1 126 ? 13.412 -2.170 -15.912 1.00 88.38 126 GLY A C 1
ATOM 932 O O . GLY A 1 126 ? 12.752 -3.111 -16.344 1.00 88.38 126 GLY A O 1
ATOM 933 N N . ARG A 1 127 ? 13.191 -1.655 -14.695 1.00 91.38 127 ARG A N 1
ATOM 934 C CA . ARG A 1 127 ? 12.079 -2.081 -13.825 1.00 91.38 127 ARG A CA 1
ATOM 935 C C . ARG A 1 127 ? 10.803 -1.289 -14.107 1.00 91.38 127 ARG A C 1
ATOM 937 O O . ARG A 1 127 ? 10.849 -0.141 -14.545 1.00 91.38 127 ARG A O 1
ATOM 944 N N . LEU A 1 128 ? 9.645 -1.875 -13.809 1.00 91.00 128 LEU A N 1
ATOM 945 C CA . LEU A 1 128 ? 8.366 -1.161 -13.806 1.00 91.00 128 LEU A CA 1
ATOM 946 C C . LEU A 1 128 ? 8.167 -0.431 -12.468 1.00 91.00 128 LEU A C 1
ATOM 948 O O . LEU A 1 128 ? 8.232 -1.041 -11.404 1.00 91.00 128 LEU A O 1
ATOM 952 N N . ALA A 1 129 ? 7.887 0.867 -12.508 1.00 91.56 129 ALA A N 1
ATOM 953 C CA . ALA A 1 129 ? 7.501 1.654 -11.347 1.00 91.56 129 ALA A CA 1
ATOM 954 C C . ALA A 1 129 ? 6.121 1.201 -10.855 1.00 91.56 129 ALA A C 1
ATOM 956 O O . ALA A 1 129 ? 5.113 1.430 -11.518 1.00 91.56 129 ALA A O 1
ATOM 957 N N . ALA A 1 130 ? 6.091 0.561 -9.689 1.00 91.25 130 ALA A N 1
ATOM 958 C CA . ALA A 1 130 ? 4.881 0.083 -9.025 1.00 91.25 130 ALA A CA 1
ATOM 959 C C . ALA A 1 130 ? 3.978 1.216 -8.517 1.00 91.25 130 ALA A C 1
ATOM 961 O O . ALA A 1 130 ? 2.794 0.984 -8.283 1.00 91.25 130 ALA A O 1
ATOM 962 N N . GLY A 1 131 ? 4.552 2.408 -8.336 1.00 91.19 131 GLY A N 1
ATOM 963 C CA . GLY A 1 131 ? 3.960 3.499 -7.579 1.00 91.19 131 GLY A CA 1
ATOM 964 C C . GLY A 1 131 ? 4.617 3.687 -6.221 1.00 91.19 131 GLY A C 1
ATOM 965 O O . GLY A 1 131 ? 5.526 2.948 -5.838 1.00 91.19 131 GLY A O 1
ATOM 966 N N . VAL A 1 132 ? 4.136 4.694 -5.495 1.00 92.50 132 VAL A N 1
ATOM 967 C CA . VAL A 1 132 ? 4.558 5.000 -4.125 1.00 92.50 132 VAL A CA 1
ATOM 968 C C . VAL A 1 132 ? 3.360 4.760 -3.209 1.00 92.50 132 VAL A C 1
ATOM 970 O O . VAL A 1 132 ? 2.428 5.569 -3.248 1.00 92.50 132 VAL A O 1
ATOM 973 N N . PRO A 1 133 ? 3.339 3.653 -2.445 1.00 94.44 133 PRO A N 1
ATOM 974 C CA . PRO A 1 133 ? 2.317 3.443 -1.440 1.00 94.44 133 PRO A CA 1
ATOM 975 C C . PRO A 1 133 ? 2.526 4.431 -0.291 1.00 94.44 133 PRO A C 1
ATOM 977 O O . PRO A 1 133 ? 3.661 4.825 -0.003 1.00 94.44 133 PRO A O 1
ATOM 980 N N . VAL A 1 134 ? 1.440 4.790 0.382 1.00 94.00 134 VAL A N 1
ATOM 981 C CA . VAL A 1 134 ? 1.436 5.670 1.556 1.00 94.00 134 VAL A CA 1
ATOM 982 C C . VAL A 1 134 ? 0.577 5.093 2.665 1.00 94.00 134 VAL A C 1
ATOM 984 O O . VAL A 1 134 ? -0.408 4.407 2.388 1.00 94.00 134 VAL A O 1
ATOM 987 N N . LEU A 1 135 ? 0.986 5.357 3.903 1.00 91.19 135 LEU A N 1
ATOM 988 C CA . LEU A 1 135 ? 0.331 4.933 5.135 1.00 91.19 135 LEU A CA 1
ATOM 989 C C . LEU A 1 135 ? -0.121 6.155 5.933 1.00 91.19 135 LEU A C 1
ATOM 991 O O . LEU A 1 135 ? 0.728 7.061 6.095 1.00 91.19 135 LEU A O 1
#

Radius of gyration: 16.23 Å; chains: 1; bounding box: 38×30×46 Å

Foldseek 3Di:
DVVVLVVVLCVCLPPVNVVPAQEEEDQAACCVVSQVSNVVSVHHYKYFNGHADPVLSVQLVVQLVVQVVVVVVDRDDPVSNVVSNVSSQVSQQPDDDPRDGAEHQDHLVVDDADPVRHRPQADPVGHGHNGHMDD